Protein AF-A0A550GHS8-F1 (afdb_monomer)

Foldseek 3Di:
DPPLDAPDFDWDDDPPDTDGDQFDEQVRCVVVPHGPVRCVVVSGGYDPD

Sequence (49 aa):
MIK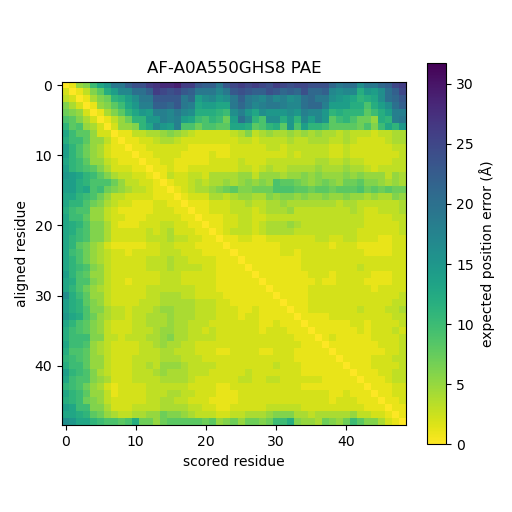VVRFISPIVESGDILREGKGFSAEELAAVELSMGEAKKLGIPVDPR

Structure (mmCIF, N/CA/C/O backbone):
data_AF-A0A550GHS8-F1
#
_entry.id   AF-A0A550GHS8-F1
#
loop_
_atom_site.group_PDB
_atom_site.id
_atom_site.type_symbol
_atom_site.label_atom_id
_atom_site.label_alt_id
_atom_site.label_comp_id
_atom_site.label_asym_id
_atom_site.label_entity_id
_atom_site.label_seq_id
_atom_site.pdbx_PDB_ins_code
_atom_site.Cartn_x
_atom_site.Cartn_y
_atom_site.Cartn_z
_atom_site.occupancy
_atom_site.B_iso_or_equiv
_atom_site.auth_seq_id
_atom_site.auth_comp_id
_atom_site.auth_asym_id
_atom_site.auth_atom_id
_atom_site.pdbx_PDB_model_num
ATOM 1 N N . MET A 1 1 ? 11.817 4.755 18.429 1.00 41.47 1 MET A N 1
ATOM 2 C CA . MET A 1 1 ? 11.954 4.318 17.022 1.00 41.47 1 MET A CA 1
ATOM 3 C C . MET A 1 1 ? 10.977 3.171 16.799 1.00 41.47 1 MET A C 1
ATOM 5 O O . MET A 1 1 ? 11.247 2.069 17.254 1.00 41.47 1 MET A O 1
ATOM 9 N N . ILE A 1 2 ? 9.794 3.436 16.235 1.00 48.22 2 ILE A N 1
ATOM 10 C CA . ILE A 1 2 ? 8.804 2.380 15.963 1.00 48.22 2 ILE A CA 1
ATOM 11 C C . ILE A 1 2 ? 9.297 1.621 14.729 1.00 48.22 2 ILE A C 1
ATOM 13 O O . ILE A 1 2 ? 9.356 2.178 13.635 1.00 48.22 2 ILE A O 1
ATOM 17 N N . LYS A 1 3 ? 9.733 0.374 14.922 1.00 51.56 3 LYS A N 1
ATOM 18 C CA . LYS A 1 3 ? 10.187 -0.506 13.844 1.00 51.56 3 LYS A CA 1
ATOM 19 C C . LYS A 1 3 ? 8.936 -1.006 13.120 1.00 51.56 3 LYS A C 1
ATOM 21 O O . LYS A 1 3 ? 8.219 -1.843 13.656 1.00 51.56 3 LYS A O 1
ATOM 26 N N . VAL A 1 4 ? 8.635 -0.455 11.945 1.00 57.59 4 VAL A N 1
ATOM 27 C CA . VAL A 1 4 ? 7.547 -0.967 11.098 1.00 57.59 4 VAL A CA 1
ATOM 28 C C . VAL A 1 4 ? 7.973 -2.351 10.615 1.00 57.59 4 VAL A C 1
ATOM 30 O O . VAL A 1 4 ? 8.872 -2.472 9.785 1.00 57.59 4 VAL A O 1
ATOM 33 N N . VAL A 1 5 ? 7.385 -3.397 11.191 1.00 60.66 5 VAL A N 1
ATOM 34 C CA . VAL A 1 5 ? 7.584 -4.776 10.740 1.00 60.66 5 VAL A CA 1
ATOM 35 C C . VAL A 1 5 ? 6.761 -4.942 9.463 1.00 60.66 5 VAL A C 1
ATOM 37 O O . VAL A 1 5 ? 5.538 -4.861 9.512 1.00 60.66 5 VAL A O 1
ATOM 40 N N . ARG A 1 6 ? 7.428 -5.093 8.313 1.00 64.75 6 ARG A N 1
ATOM 41 C CA . ARG A 1 6 ? 6.767 -5.419 7.042 1.00 64.75 6 ARG A CA 1
ATOM 42 C C . ARG A 1 6 ? 6.626 -6.930 6.947 1.00 64.75 6 ARG A C 1
ATOM 44 O O . ARG A 1 6 ? 7.636 -7.625 7.002 1.00 64.75 6 ARG A O 1
ATOM 51 N N . PHE A 1 7 ? 5.396 -7.415 6.813 1.00 76.25 7 PHE A N 1
ATOM 52 C CA . PHE A 1 7 ? 5.129 -8.850 6.676 1.00 76.25 7 PHE A CA 1
ATOM 53 C C . PHE A 1 7 ? 5.072 -9.312 5.218 1.00 76.25 7 PHE A C 1
ATOM 55 O O . PHE A 1 7 ? 5.379 -10.466 4.944 1.00 76.25 7 PHE A O 1
ATOM 62 N N . ILE A 1 8 ? 4.715 -8.416 4.293 1.00 88.50 8 ILE A N 1
ATOM 63 C CA . ILE A 1 8 ? 4.607 -8.691 2.856 1.00 88.50 8 ILE A CA 1
ATOM 64 C C . ILE A 1 8 ? 5.007 -7.455 2.039 1.00 88.50 8 ILE A C 1
ATOM 66 O O . ILE A 1 8 ? 4.866 -6.328 2.520 1.00 88.50 8 ILE A O 1
ATOM 70 N N . SER A 1 9 ? 5.464 -7.673 0.806 1.00 92.12 9 SER A N 1
ATOM 71 C CA . SER A 1 9 ? 5.764 -6.637 -0.192 1.00 92.12 9 SER A CA 1
ATOM 72 C C . SER A 1 9 ? 5.078 -7.011 -1.514 1.00 92.12 9 SER A C 1
ATOM 74 O O . SER A 1 9 ? 5.088 -8.195 -1.861 1.00 92.12 9 SER A O 1
ATOM 76 N N . PRO A 1 10 ? 4.508 -6.056 -2.275 1.00 93.38 10 PRO A N 1
ATOM 77 C CA . PRO A 1 10 ? 4.044 -6.343 -3.630 1.00 93.38 10 PRO A CA 1
ATOM 78 C C . PRO A 1 10 ? 5.233 -6.639 -4.542 1.00 93.38 10 PRO A C 1
ATOM 80 O O . PRO A 1 10 ? 6.331 -6.118 -4.333 1.00 93.38 10 PRO A O 1
ATOM 83 N N . ILE A 1 11 ? 5.008 -7.435 -5.581 1.00 95.38 11 ILE A N 1
AT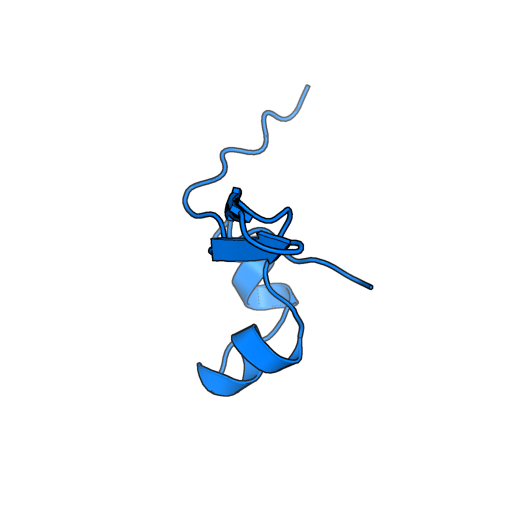OM 84 C CA . ILE A 1 11 ? 5.974 -7.606 -6.666 1.00 95.38 11 ILE A CA 1
ATOM 85 C C . ILE A 1 11 ? 5.641 -6.558 -7.721 1.00 95.38 11 ILE A C 1
ATOM 87 O O . ILE A 1 11 ? 4.505 -6.481 -8.175 1.00 95.38 11 ILE A O 1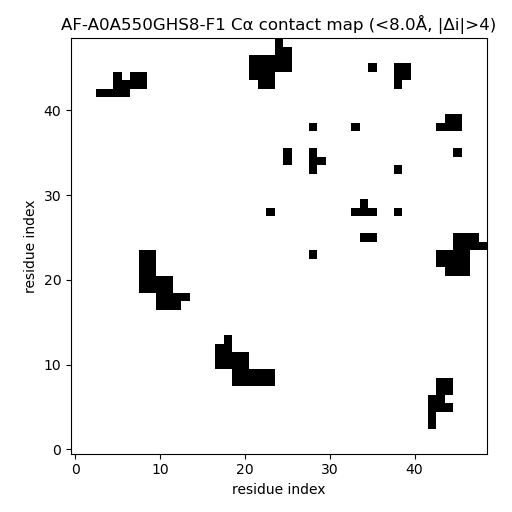
ATOM 91 N N . VAL A 1 12 ? 6.626 -5.747 -8.094 1.00 95.44 12 VAL A N 1
ATOM 92 C CA . VAL A 1 12 ? 6.475 -4.706 -9.111 1.00 95.44 12 VAL A CA 1
ATOM 93 C C . VAL A 1 12 ? 7.474 -4.917 -10.234 1.00 95.44 12 VAL A C 1
ATOM 95 O O . VAL A 1 12 ? 8.616 -5.331 -10.009 1.00 95.44 12 VAL A O 1
ATOM 98 N N . GLU A 1 13 ? 7.041 -4.587 -11.439 1.00 96.75 13 GLU A N 1
ATOM 99 C CA . GLU A 1 13 ? 7.864 -4.599 -12.639 1.00 96.75 13 GLU A CA 1
ATOM 100 C C . GLU A 1 13 ? 8.423 -3.197 -12.915 1.00 96.75 13 GLU A C 1
ATOM 102 O O . GLU A 1 13 ? 7.774 -2.177 -12.671 1.00 96.75 13 GLU A O 1
ATOM 107 N N . SER A 1 14 ? 9.671 -3.131 -13.372 1.00 93.00 14 SER A N 1
ATOM 108 C CA . SER A 1 14 ? 10.353 -1.882 -13.705 1.00 93.00 14 SER A CA 1
ATOM 109 C C . SER A 1 14 ? 11.283 -2.110 -14.891 1.00 93.00 14 SER A C 1
ATOM 111 O O . SER A 1 14 ? 12.457 -2.435 -14.702 1.00 93.00 14 SER A O 1
ATOM 113 N N . GLY A 1 15 ? 10.762 -1.929 -16.106 1.00 93.50 15 GLY A N 1
ATOM 114 C CA . GLY A 1 15 ? 11.425 -2.432 -17.312 1.00 93.50 15 GLY A CA 1
ATOM 115 C C . GLY A 1 15 ? 11.458 -3.959 -17.261 1.00 93.50 15 GLY A C 1
ATOM 116 O O . GLY A 1 15 ? 10.472 -4.562 -16.869 1.00 93.50 15 GLY A O 1
ATOM 117 N N . ASP A 1 16 ? 12.609 -4.570 -17.528 1.00 95.56 16 ASP A N 1
ATOM 118 C CA . ASP A 1 16 ? 12.755 -6.037 -17.546 1.00 95.56 16 ASP A CA 1
ATOM 119 C C . ASP A 1 16 ? 13.060 -6.661 -16.166 1.00 95.56 16 ASP A C 1
ATOM 121 O O . ASP A 1 16 ? 13.560 -7.783 -16.071 1.00 95.56 16 ASP A O 1
ATOM 125 N N . ILE A 1 17 ? 12.834 -5.923 -15.072 1.00 96.56 17 ILE A N 1
ATOM 126 C CA . ILE A 1 17 ? 13.207 -6.346 -13.715 1.00 96.56 17 ILE A CA 1
ATOM 127 C C . ILE A 1 17 ? 11.967 -6.465 -12.832 1.00 96.56 17 ILE A C 1
ATOM 129 O O . ILE A 1 17 ? 11.236 -5.493 -12.636 1.00 96.56 17 ILE A O 1
ATOM 133 N N . LEU A 1 18 ? 11.810 -7.634 -12.207 1.00 97.00 18 LEU A N 1
ATOM 134 C CA . LEU A 1 18 ? 10.880 -7.860 -11.103 1.00 97.00 18 LEU A CA 1
ATOM 135 C C . LEU A 1 18 ? 11.573 -7.583 -9.769 1.00 97.00 18 LEU A C 1
ATOM 137 O O . LEU A 1 18 ? 12.684 -8.056 -9.518 1.00 97.00 18 LEU A O 1
ATOM 141 N N . ARG A 1 19 ? 10.920 -6.817 -8.895 1.00 94.50 19 ARG A N 1
ATOM 142 C CA . ARG A 1 19 ? 11.450 -6.476 -7.568 1.00 94.50 19 ARG A CA 1
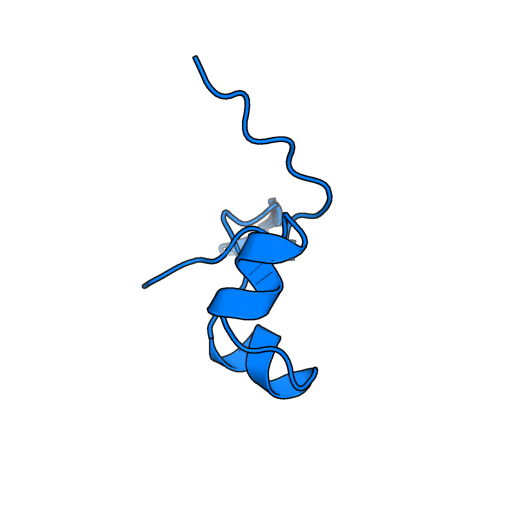ATOM 143 C C . ARG A 1 19 ? 10.341 -6.26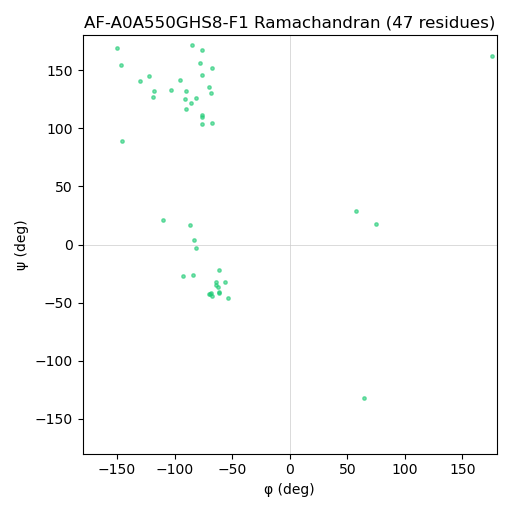4 -6.550 1.00 94.50 19 ARG A C 1
ATOM 145 O O . ARG A 1 19 ? 9.180 -6.102 -6.904 1.00 94.50 19 ARG A O 1
ATOM 152 N N . GLU A 1 20 ? 10.718 -6.177 -5.281 1.00 93.69 20 GLU A N 1
ATOM 153 C CA . GLU A 1 20 ? 9.789 -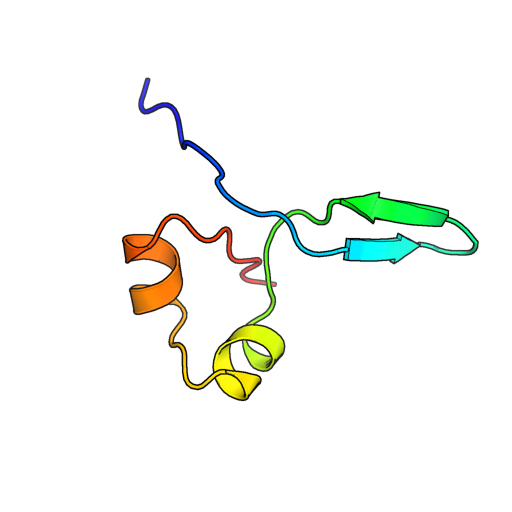5.752 -4.236 1.00 93.69 20 GLU A CA 1
ATOM 154 C C . GLU A 1 20 ? 9.411 -4.267 -4.388 1.00 93.69 20 GLU A C 1
ATOM 156 O O . GLU A 1 20 ? 10.259 -3.374 -4.552 1.00 93.69 20 GLU A O 1
ATOM 161 N N . GLY A 1 21 ? 8.108 -4.004 -4.341 1.00 92.12 21 GLY A N 1
ATOM 162 C CA . GLY A 1 21 ? 7.515 -2.677 -4.302 1.00 92.12 21 GLY A CA 1
ATOM 163 C C . GLY A 1 21 ? 7.448 -2.112 -2.884 1.00 92.12 21 GLY A C 1
ATOM 164 O O . GLY A 1 21 ? 7.752 -2.771 -1.891 1.00 92.12 21 GLY A O 1
ATOM 165 N N . LYS A 1 22 ? 7.081 -0.831 -2.781 1.00 90.56 22 LYS A N 1
ATOM 166 C CA . LYS A 1 22 ? 7.076 -0.109 -1.497 1.00 90.56 22 LYS A CA 1
ATOM 167 C C . LYS A 1 22 ? 5.802 -0.335 -0.683 1.00 90.56 22 LYS A C 1
ATOM 169 O O . LYS A 1 22 ? 5.862 -0.204 0.539 1.00 90.56 22 LYS A O 1
ATOM 174 N N . GLY A 1 23 ? 4.699 -0.654 -1.349 1.00 94.19 23 GLY A N 1
ATOM 175 C CA . GLY A 1 23 ? 3.385 -0.891 -0.767 1.00 94.19 23 GLY A CA 1
ATOM 176 C C . GLY A 1 23 ? 2.350 -1.124 -1.862 1.00 94.19 23 GLY A C 1
ATOM 177 O O . GLY A 1 23 ? 2.618 -0.813 -3.021 1.00 94.19 23 GLY A O 1
ATOM 178 N N . PHE A 1 24 ? 1.222 -1.710 -1.481 1.00 95.44 24 PHE A N 1
ATOM 179 C CA . PHE A 1 24 ? 0.106 -2.005 -2.376 1.00 95.44 24 PHE A CA 1
ATOM 180 C C . PHE A 1 24 ? -0.686 -0.732 -2.694 1.00 95.44 24 PHE A C 1
ATOM 182 O O . PHE A 1 24 ? -0.797 0.147 -1.827 1.00 95.44 24 PHE A O 1
ATOM 189 N N . SER A 1 25 ? -1.223 -0.636 -3.910 1.00 95.19 25 SER A N 1
ATOM 190 C CA . SER A 1 25 ? -2.077 0.480 -4.331 1.00 95.19 25 SER A CA 1
ATOM 191 C C . SER A 1 25 ? -3.490 0.374 -3.743 1.00 95.19 25 SER A C 1
ATOM 193 O O . SER A 1 25 ? -3.890 -0.662 -3.205 1.00 95.19 25 SER A O 1
ATOM 195 N N . ALA A 1 26 ? -4.273 1.451 -3.841 1.00 94.62 26 ALA A N 1
ATOM 196 C CA . ALA A 1 26 ? -5.666 1.435 -3.398 1.00 94.62 26 ALA A CA 1
ATOM 197 C C . ALA A 1 26 ? -6.514 0.427 -4.195 1.00 94.62 26 ALA A C 1
ATOM 199 O O . ALA A 1 26 ? -7.376 -0.236 -3.621 1.00 94.62 26 ALA A O 1
ATOM 200 N N . GLU A 1 27 ? -6.247 0.278 -5.492 1.00 95.31 27 GLU A N 1
ATOM 201 C CA . GLU A 1 27 ? -6.943 -0.649 -6.387 1.00 95.31 27 GLU A CA 1
ATOM 202 C C . GLU A 1 27 ? -6.619 -2.111 -6.061 1.00 95.31 27 GLU A C 1
ATOM 204 O O . GLU A 1 27 ? -7.527 -2.939 -6.011 1.00 95.31 27 GLU A O 1
ATOM 209 N N . GLU A 1 28 ? -5.348 -2.429 -5.793 1.00 95.69 28 GLU A N 1
ATOM 210 C CA . GLU A 1 28 ? -4.923 -3.779 -5.394 1.00 95.69 28 GLU A CA 1
ATOM 211 C C . GLU A 1 28 ? -5.578 -4.208 -4.078 1.00 95.69 28 GLU A C 1
ATOM 213 O O . GLU A 1 28 ? -6.021 -5.348 -3.941 1.00 95.69 28 GLU A O 1
ATOM 218 N N . LEU A 1 29 ? -5.677 -3.284 -3.117 1.00 95.62 29 LEU A N 1
ATOM 219 C CA . LEU A 1 29 ? -6.365 -3.529 -1.850 1.00 95.62 29 LEU A CA 1
ATOM 220 C C . LEU A 1 29 ? -7.879 -3.679 -2.052 1.00 95.62 29 LEU A C 1
ATOM 222 O O . LEU A 1 29 ? -8.485 -4.591 -1.491 1.00 95.62 29 LEU A O 1
ATOM 226 N N . ALA A 1 30 ? -8.490 -2.840 -2.892 1.00 95.62 30 ALA A N 1
ATOM 227 C CA . ALA A 1 30 ? -9.919 -2.915 -3.186 1.00 95.62 30 ALA A CA 1
ATOM 228 C C . ALA A 1 30 ? -10.311 -4.228 -3.886 1.00 95.62 30 ALA A C 1
ATOM 230 O O . ALA A 1 30 ? -11.378 -4.769 -3.604 1.00 95.62 30 ALA A O 1
ATOM 231 N N . ALA A 1 31 ? -9.443 -4.773 -4.746 1.00 97.31 31 ALA A N 1
ATOM 232 C CA . ALA A 1 31 ? -9.665 -6.053 -5.422 1.00 97.31 31 ALA A CA 1
ATOM 233 C C . ALA A 1 31 ? -9.786 -7.245 -4.454 1.00 97.31 31 ALA A C 1
ATOM 235 O O . ALA A 1 31 ? -10.371 -8.267 -4.807 1.00 97.31 31 ALA A O 1
ATOM 236 N N . VAL A 1 32 ? -9.253 -7.106 -3.238 1.00 95.50 32 VAL A N 1
ATOM 237 C CA . VAL A 1 32 ? -9.364 -8.090 -2.150 1.00 95.50 32 VAL A CA 1
ATOM 238 C C . VAL A 1 32 ? -10.256 -7.597 -1.008 1.00 95.50 32 VAL A C 1
ATOM 240 O O . VAL A 1 32 ? -10.141 -8.075 0.118 1.00 95.50 32 VAL A O 1
ATOM 243 N N . GLU A 1 33 ? -11.130 -6.628 -1.295 1.00 96.62 33 GLU A N 1
ATOM 244 C CA . GLU A 1 33 ? -12.103 -6.060 -0.354 1.00 96.62 33 GLU A CA 1
ATOM 245 C C . GLU A 1 33 ? -11.467 -5.457 0.914 1.00 96.62 33 GLU A C 1
ATOM 247 O O . GLU A 1 33 ? -12.087 -5.407 1.975 1.00 96.62 33 GLU A O 1
ATOM 252 N N . LEU A 1 34 ? -10.228 -4.960 0.811 1.00 95.31 34 LEU A N 1
ATOM 253 C CA . LEU A 1 34 ? -9.531 -4.278 1.899 1.00 95.31 34 LEU A CA 1
ATOM 254 C C . LEU A 1 34 ? -9.527 -2.764 1.705 1.00 95.31 34 LEU A C 1
ATOM 256 O O . LEU A 1 34 ? -9.120 -2.239 0.667 1.00 95.31 34 LEU A O 1
ATOM 260 N N . SER A 1 35 ? -9.867 -2.031 2.765 1.00 95.25 35 SER A N 1
ATOM 261 C CA . SER A 1 35 ? -9.571 -0.600 2.830 1.00 95.25 35 SER A CA 1
ATOM 262 C C . SER A 1 35 ? -8.099 -0.348 3.180 1.00 95.25 35 SER A C 1
ATOM 264 O O . SER A 1 35 ? -7.443 -1.125 3.881 1.00 95.25 35 SER A O 1
ATOM 266 N N . MET A 1 36 ? -7.579 0.824 2.801 1.00 92.81 36 MET A N 1
ATOM 267 C CA . MET A 1 36 ? -6.239 1.267 3.220 1.00 92.81 36 MET A CA 1
ATOM 268 C C . MET A 1 36 ? -6.066 1.292 4.749 1.00 92.81 36 MET A C 1
ATOM 270 O O . MET A 1 36 ? -4.962 1.101 5.263 1.00 92.81 36 MET A O 1
ATOM 274 N N . GLY A 1 37 ? -7.143 1.583 5.486 1.00 93.88 37 GLY A N 1
ATOM 275 C CA . GLY A 1 37 ? -7.125 1.635 6.946 1.00 93.88 37 GLY A CA 1
ATOM 276 C C . GLY A 1 37 ? -6.957 0.253 7.572 1.00 93.88 37 GLY A C 1
ATOM 277 O O . GLY A 1 37 ? -6.173 0.095 8.509 1.00 93.88 37 GLY A O 1
ATOM 278 N N . GLU A 1 38 ? -7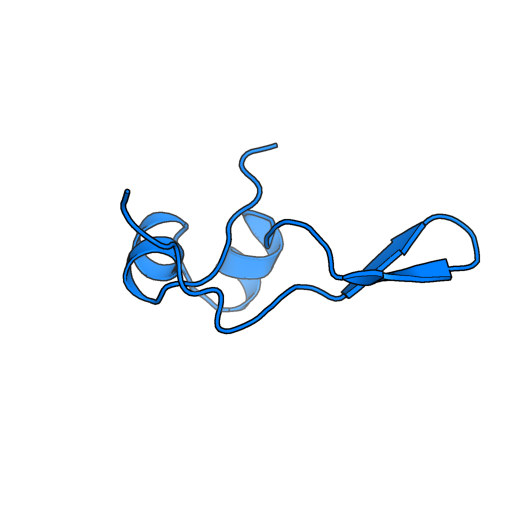.657 -0.748 7.044 1.00 94.25 38 GLU A N 1
ATOM 279 C CA . GLU A 1 38 ? -7.534 -2.145 7.476 1.00 94.25 38 GLU A CA 1
ATOM 280 C C . GLU A 1 38 ? -6.171 -2.719 7.110 1.00 94.25 38 GLU A C 1
ATOM 282 O O . GLU A 1 38 ? -5.504 -3.282 7.976 1.00 94.25 38 GLU A O 1
ATOM 287 N N . ALA A 1 39 ? -5.699 -2.469 5.886 1.00 93.50 39 ALA A N 1
ATOM 288 C CA . ALA A 1 39 ? -4.368 -2.877 5.442 1.00 93.50 39 ALA A CA 1
ATOM 289 C C . ALA A 1 39 ? -3.270 -2.380 6.402 1.00 93.50 39 ALA A C 1
ATOM 291 O O . ALA A 1 39 ? -2.437 -3.160 6.868 1.00 93.50 39 ALA A O 1
ATOM 292 N N . LYS A 1 40 ? -3.325 -1.103 6.808 1.00 90.69 40 LYS A N 1
ATOM 293 C CA . LYS A 1 40 ? -2.388 -0.541 7.796 1.00 90.69 40 LYS A CA 1
ATOM 294 C C . LYS A 1 40 ? -2.467 -1.235 9.157 1.00 90.69 40 LYS A C 1
ATOM 296 O O . LYS A 1 40 ? -1.424 -1.488 9.757 1.00 90.69 40 LYS A O 1
ATOM 301 N N . LYS A 1 41 ? -3.672 -1.548 9.651 1.00 91.25 41 LYS A N 1
ATOM 302 C CA . LYS A 1 41 ? -3.860 -2.270 10.927 1.00 91.25 41 LYS A CA 1
ATOM 303 C C . LYS A 1 41 ? -3.288 -3.689 10.875 1.00 91.25 41 LYS A C 1
ATOM 305 O O . LYS A 1 41 ? -2.794 -4.172 11.888 1.00 91.25 41 LYS A O 1
ATOM 310 N N . LEU A 1 42 ? -3.319 -4.320 9.702 1.00 91.50 42 LEU A N 1
ATOM 311 C CA . LEU A 1 42 ? -2.754 -5.647 9.443 1.00 91.50 42 LEU A CA 1
ATOM 312 C C . LEU A 1 42 ? -1.233 -5.629 9.196 1.00 91.50 42 LEU A C 1
ATOM 314 O O . LEU A 1 42 ? -0.631 -6.683 9.017 1.00 91.50 42 LEU A O 1
ATOM 318 N N . GLY A 1 43 ? -0.592 -4.454 9.182 1.00 90.44 43 GLY A N 1
ATOM 319 C CA . GLY A 1 43 ? 0.840 -4.329 8.889 1.00 90.44 43 GLY A CA 1
ATOM 320 C C . GLY A 1 43 ? 1.189 -4.495 7.405 1.00 90.44 43 GLY A C 1
ATOM 321 O O . GLY A 1 43 ? 2.352 -4.724 7.066 1.00 90.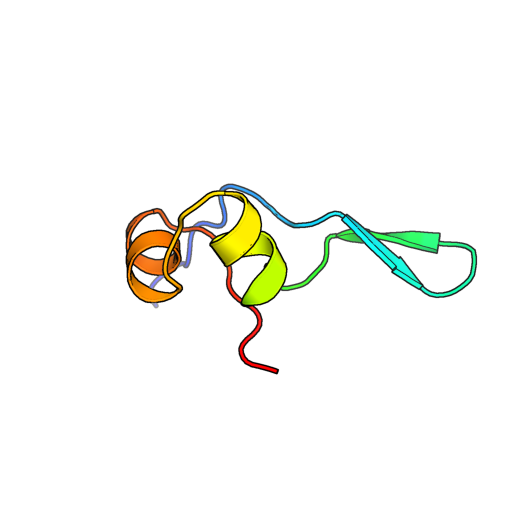44 43 GLY A O 1
ATOM 322 N N . ILE A 1 44 ? 0.197 -4.368 6.521 1.00 92.56 44 ILE A N 1
ATOM 323 C CA . ILE A 1 44 ? 0.379 -4.397 5.071 1.00 92.56 44 ILE A CA 1
ATOM 324 C C . ILE A 1 44 ? 0.851 -3.005 4.617 1.00 92.56 44 ILE A C 1
ATOM 326 O O . ILE A 1 44 ? 0.209 -2.001 4.946 1.00 92.56 44 ILE A O 1
ATOM 330 N N . PRO A 1 45 ? 1.978 -2.899 3.892 1.00 93.12 45 PRO A N 1
ATOM 331 C CA . PRO A 1 45 ? 2.464 -1.615 3.405 1.00 93.12 45 PRO A CA 1
ATOM 332 C C . PRO A 1 45 ? 1.557 -1.075 2.294 1.00 93.12 45 PRO A C 1
ATOM 334 O O . PRO A 1 45 ? 1.199 -1.801 1.376 1.00 93.12 45 PRO A O 1
ATOM 337 N N . VAL A 1 46 ? 1.230 0.215 2.351 1.00 94.19 46 VAL A N 1
ATOM 338 C CA . VAL A 1 46 ? 0.348 0.892 1.385 1.00 94.19 46 VAL A CA 1
ATOM 339 C C . VAL A 1 46 ? 1.136 1.987 0.671 1.00 94.19 46 VAL A C 1
ATOM 341 O O . VAL A 1 46 ? 1.811 2.772 1.346 1.00 94.19 46 VAL A O 1
ATOM 344 N N . ASP A 1 47 ? 1.056 2.049 -0.659 1.00 92.44 47 ASP A N 1
ATOM 345 C CA . ASP A 1 47 ? 1.555 3.191 -1.434 1.00 92.44 47 ASP A CA 1
ATOM 346 C C . ASP A 1 47 ? 0.416 4.220 -1.577 1.00 92.44 47 ASP A C 1
ATOM 348 O O . ASP A 1 47 ? -0.631 3.889 -2.124 1.00 92.44 47 ASP A O 1
ATOM 352 N N . PRO A 1 48 ? 0.552 5.442 -1.029 1.00 83.38 48 PRO A N 1
ATOM 353 C CA . PRO A 1 48 ? -0.500 6.462 -1.075 1.00 83.38 48 PRO A CA 1
ATOM 354 C C . PRO A 1 48 ? -0.520 7.277 -2.379 1.00 83.38 48 PRO A C 1
ATOM 356 O O . PRO A 1 48 ? -1.222 8.286 -2.431 1.00 83.38 48 PRO A O 1
ATOM 359 N N . ARG A 1 49 ? 0.334 6.930 -3.346 1.00 81.44 49 ARG A N 1
ATOM 360 C CA . ARG A 1 49 ? 0.455 7.625 -4.630 1.00 81.44 49 ARG A CA 1
ATOM 361 C C . ARG A 1 49 ? -0.697 7.338 -5.572 1.00 81.44 49 ARG A C 1
ATOM 363 O O . 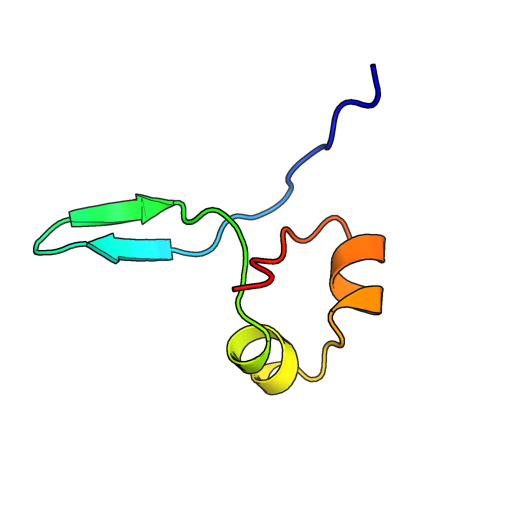ARG A 1 49 ? -1.235 6.217 -5.499 1.00 81.44 49 ARG A O 1
#

Solvent-accessible surface area (backbone atoms only — not comparable to full-atom values): 3152 Å² total; per-residue (Å²): 134,88,77,82,69,71,81,62,64,39,81,38,77,62,84,100,40,80,41,78,38,87,26,42,42,68,66,64,32,47,77,70,77,38,52,77,69,56,34,51,76,73,38,41,44,65,38,92,120

Radius of gyration: 11.61 Å; Cα contacts (8 Å, |Δi|>4): 65; chains: 1; bounding box: 25×16×35 Å

pLDDT: mean 88.28, std 13.62, range [41.47, 97.31]

Mean predicted aligned error: 4.96 Å

Secondary structure (DSSP, 8-state):
----------EEEETTEEEE-SSB-HHHHHTTT--HHHHHHTT--B---

Nearest PDB structures (foldseek):
  8eug-assembly1_L  TM=8.850E-01  e=4.078E-03  Schizosaccharomyces pombe
  8fkt-assembly1_L6  TM=9.146E-01  e=6.643E-03  Homo sapiens
  7ohp-assembly1_L  TM=9.002E-01  e=8.188E-03  Saccharomyces cerevisiae S288C
  8yld-assembly1_N  TM=8.853E-01  e=2.497E-02  Saccharomyces cerevisiae S288C
  8rxx-assembly1_LI  TM=8.769E-01  e=3.794E-02  Leishmania major strain Friedlin